Protein AF-A0A9R0NUR1-F1 (afdb_monomer)

Sequence (154 aa):
MDALIRQWAAERERTPEEQEVDRIASAWLADAPAQAPGIPGQRARTGQSRFVPVESADPGYLAAMRSRLPEVPEELLTAAAGWWQMVGGVAEAEEWWDAGISPLDQRALDYRAAGLAPSDLSRRLGPMTVLQHLRRGSAPAWCVARLARQQKSA

Foldseek 3Di:
DVVVVVVVVVVPPQDVVNVVVVVVVVVVVVPPPDDDDDDPDDDDDDDPPPDDPLPFQDVLQLVLLCVVCVPDDSVLSRVLSSVVVVVDDPVQLVLLVVLPARSNDPCVNQLVVLPDGSVQQQDDDPPDGVVVCVVVPHHSVVSVVSVVVVVVVD

Solvent-accessible surface area (backbone atoms only — not comparable to full-atom values): 9409 Å² total; per-residue (Å²): 114,73,67,62,55,51,52,58,52,62,75,64,59,77,47,73,66,56,53,48,51,51,50,51,53,50,51,60,61,66,72,47,83,76,76,75,91,73,77,91,78,82,88,72,85,80,89,70,77,76,74,73,79,76,73,76,44,54,65,67,41,39,53,60,45,40,75,76,39,76,84,58,58,66,69,60,44,38,60,32,24,49,53,52,60,78,72,51,54,63,69,62,52,48,45,36,35,76,52,68,43,56,82,80,49,71,62,59,55,59,34,43,76,49,69,53,54,46,77,51,31,70,40,70,66,79,97,38,30,39,47,58,40,46,76,72,68,48,56,54,57,58,52,47,56,52,53,56,52,52,64,76,75,107

Structure (mmCIF, N/CA/C/O backbone):
data_AF-A0A9R0NUR1-F1
#
_entry.id   AF-A0A9R0NUR1-F1
#
loop_
_atom_site.group_PDB
_atom_site.id
_atom_site.type_symbol
_atom_site.label_atom_id
_atom_site.label_alt_id
_atom_site.label_comp_id
_atom_site.label_asym_id
_atom_site.labe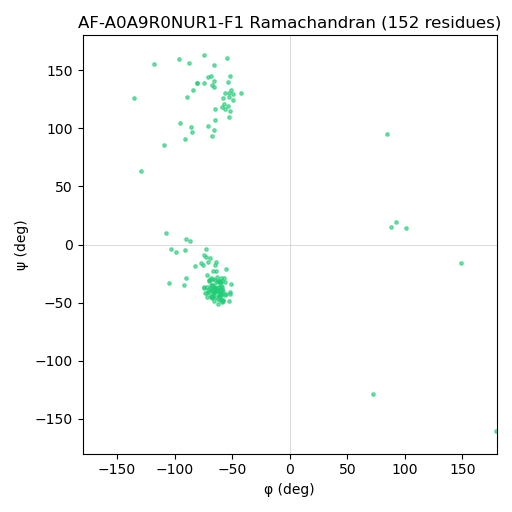l_entity_id
_atom_site.label_seq_id
_atom_site.pdbx_PDB_ins_code
_atom_site.Cartn_x
_atom_site.Cartn_y
_atom_site.Cartn_z
_atom_site.occupancy
_atom_site.B_iso_or_equiv
_atom_site.auth_seq_id
_atom_site.auth_comp_id
_atom_site.auth_asym_id
_atom_site.auth_atom_id
_atom_site.pdbx_PDB_model_num
ATOM 1 N N . MET A 1 1 ? 19.353 -56.611 8.315 1.00 53.38 1 MET A N 1
ATOM 2 C CA . MET A 1 1 ? 19.540 -55.527 9.303 1.00 53.38 1 MET A CA 1
ATOM 3 C C . MET A 1 1 ? 20.828 -54.745 9.027 1.00 53.38 1 MET A C 1
ATOM 5 O O . MET A 1 1 ? 20.754 -53.536 8.880 1.00 53.38 1 MET A O 1
ATOM 9 N N . ASP A 1 2 ? 21.970 -55.414 8.821 1.00 61.97 2 ASP A N 1
ATOM 10 C CA . ASP A 1 2 ? 23.286 -54.758 8.633 1.00 61.97 2 ASP A CA 1
ATOM 11 C C . ASP A 1 2 ? 23.476 -53.916 7.360 1.00 61.97 2 ASP A C 1
ATOM 13 O O . ASP A 1 2 ? 24.330 -53.033 7.335 1.00 61.97 2 ASP A O 1
ATOM 17 N N . ALA A 1 3 ? 22.707 -54.158 6.296 1.00 65.12 3 ALA A N 1
ATOM 18 C CA . ALA A 1 3 ? 22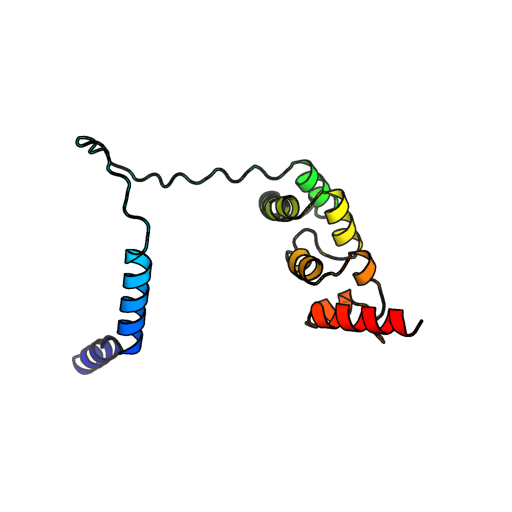.791 -53.351 5.073 1.00 65.12 3 ALA A CA 1
ATOM 19 C C . ALA A 1 3 ? 22.149 -51.962 5.249 1.00 65.12 3 ALA A C 1
ATOM 21 O O . ALA A 1 3 ? 22.693 -50.966 4.784 1.00 65.12 3 ALA A O 1
ATOM 22 N N . LEU A 1 4 ? 21.039 -51.889 5.995 1.00 61.34 4 LEU A N 1
ATOM 23 C CA . LEU A 1 4 ? 20.310 -50.643 6.246 1.00 61.34 4 LEU A CA 1
ATOM 24 C C . LEU A 1 4 ? 21.088 -49.721 7.201 1.00 61.34 4 LEU A C 1
ATOM 26 O O . LEU A 1 4 ? 21.122 -48.513 7.009 1.00 61.34 4 LEU A O 1
ATOM 30 N N . ILE A 1 5 ? 21.770 -50.306 8.194 1.00 61.19 5 ILE A N 1
ATOM 31 C CA . ILE A 1 5 ? 22.625 -49.574 9.144 1.00 61.19 5 ILE A CA 1
ATOM 32 C C . ILE A 1 5 ? 23.854 -48.991 8.433 1.00 61.19 5 ILE A C 1
ATOM 34 O O . ILE A 1 5 ? 24.245 -47.864 8.720 1.00 61.19 5 ILE A O 1
ATOM 38 N N . ARG A 1 6 ? 24.438 -49.714 7.466 1.00 60.66 6 ARG A N 1
ATOM 39 C CA . ARG A 1 6 ? 25.551 -49.191 6.656 1.00 60.66 6 ARG A CA 1
ATOM 40 C C . ARG A 1 6 ? 25.122 -48.076 5.709 1.00 60.66 6 ARG A C 1
ATOM 42 O O . ARG A 1 6 ? 25.860 -47.110 5.565 1.00 60.66 6 ARG A O 1
ATOM 49 N N . GLN A 1 7 ? 23.932 -48.178 5.123 1.00 59.44 7 GLN A N 1
ATOM 50 C CA . GLN A 1 7 ? 23.369 -47.120 4.285 1.00 59.44 7 GLN A CA 1
ATOM 51 C C . GLN A 1 7 ? 23.074 -45.850 5.101 1.00 59.44 7 GLN A C 1
ATOM 53 O O . GLN A 1 7 ? 23.431 -44.756 4.679 1.00 59.44 7 GLN A O 1
ATOM 58 N N . TRP A 1 8 ? 22.540 -46.002 6.318 1.00 57.78 8 TRP A N 1
ATOM 59 C CA . TRP A 1 8 ? 22.286 -44.882 7.231 1.00 57.78 8 TRP A CA 1
ATOM 60 C C . TRP A 1 8 ? 23.570 -44.250 7.798 1.00 57.78 8 TRP A C 1
ATOM 62 O O . TRP A 1 8 ? 23.608 -43.053 8.070 1.00 57.78 8 TRP A O 1
ATOM 72 N N . ALA A 1 9 ? 24.640 -45.036 7.970 1.00 57.59 9 ALA A N 1
ATOM 73 C CA . ALA A 1 9 ? 25.951 -44.528 8.376 1.00 57.59 9 ALA A CA 1
ATOM 74 C C . ALA A 1 9 ? 26.671 -43.787 7.234 1.00 57.59 9 ALA A C 1
ATOM 76 O O . ALA A 1 9 ? 27.305 -42.768 7.490 1.00 57.59 9 ALA A O 1
ATOM 77 N N . ALA A 1 10 ? 26.527 -44.255 5.989 1.00 58.66 10 ALA A N 1
ATOM 78 C CA . ALA A 1 10 ? 27.085 -43.606 4.802 1.00 58.66 10 ALA A CA 1
ATOM 79 C C . ALA A 1 10 ? 26.393 -42.267 4.471 1.00 58.66 10 ALA A C 1
ATOM 81 O O . ALA A 1 10 ? 27.043 -41.345 4.000 1.00 58.66 10 ALA A O 1
ATOM 82 N N . GLU A 1 11 ? 25.102 -42.112 4.785 1.00 54.59 11 GLU A N 1
ATOM 83 C CA . GLU A 1 11 ? 24.385 -40.828 4.661 1.00 54.59 11 GLU A CA 1
ATOM 84 C C . GLU A 1 11 ? 24.778 -39.786 5.726 1.00 54.59 11 GLU A C 1
ATOM 86 O O . GLU A 1 11 ? 24.403 -38.623 5.608 1.00 54.59 11 GLU A O 1
ATOM 91 N N . ARG A 1 12 ? 25.527 -40.172 6.771 1.00 54.59 12 ARG A N 1
ATOM 92 C CA . ARG A 1 12 ? 26.020 -39.260 7.826 1.00 54.59 12 ARG A CA 1
ATOM 93 C C . ARG A 1 12 ? 27.521 -38.979 7.732 1.00 54.59 12 ARG A C 1
ATOM 95 O O . ARG A 1 12 ? 28.085 -38.399 8.663 1.00 54.59 12 ARG A O 1
ATOM 102 N N . GLU A 1 13 ? 28.178 -39.386 6.648 1.00 55.59 13 GLU A N 1
ATOM 103 C CA . GLU A 1 13 ? 29.532 -38.930 6.345 1.00 55.59 13 GLU A CA 1
ATOM 104 C C . GLU A 1 13 ? 29.451 -37.457 5.935 1.00 55.59 13 GLU A C 1
ATOM 106 O O . GLU A 1 13 ? 29.009 -37.131 4.836 1.00 55.59 13 GLU A O 1
ATOM 111 N N . ARG A 1 14 ? 29.814 -36.563 6.867 1.00 59.41 14 ARG A N 1
ATOM 112 C CA . ARG A 1 14 ? 29.738 -35.114 6.653 1.00 59.41 14 ARG A CA 1
ATOM 113 C C . ARG A 1 14 ? 30.475 -34.729 5.384 1.00 59.41 14 ARG A C 1
ATOM 115 O O . ARG A 1 14 ? 31.696 -34.926 5.304 1.00 59.41 14 ARG A O 1
ATOM 122 N N . THR A 1 15 ? 29.756 -34.145 4.435 1.00 67.75 15 THR A N 1
ATOM 123 C CA . THR A 1 15 ? 30.357 -33.735 3.169 1.00 67.75 15 THR A CA 1
ATOM 124 C C . THR A 1 15 ? 31.366 -32.606 3.419 1.00 67.75 15 THR A C 1
ATOM 126 O O . THR A 1 15 ? 31.275 -31.884 4.421 1.00 67.75 15 THR A O 1
ATOM 129 N N . PRO A 1 16 ? 32.377 -32.433 2.553 1.00 66.62 16 PRO A N 1
ATOM 130 C CA . PRO A 1 16 ? 33.306 -31.312 2.672 1.00 66.62 16 PRO A CA 1
ATOM 131 C C . PRO A 1 16 ? 32.586 -29.954 2.653 1.00 66.62 16 PRO A C 1
ATOM 133 O O . PRO A 1 16 ? 33.062 -29.023 3.301 1.00 66.62 16 PRO A O 1
ATOM 136 N N . GLU A 1 17 ? 31.425 -29.838 1.992 1.00 64.75 17 GLU A N 1
ATOM 137 C CA . GLU A 1 17 ? 30.614 -28.618 2.055 1.00 64.75 17 GLU A CA 1
ATOM 138 C C . GLU A 1 17 ? 30.050 -28.363 3.459 1.00 64.75 17 GLU A C 1
ATOM 140 O O . GLU A 1 17 ? 30.088 -27.231 3.932 1.00 64.75 17 GLU A O 1
ATOM 145 N N . GLU A 1 18 ? 29.577 -29.393 4.165 1.00 72.00 18 GLU A N 1
ATOM 146 C CA . GLU A 1 18 ? 29.065 -29.246 5.536 1.00 72.00 18 GLU A CA 1
ATOM 147 C C . GLU A 1 18 ? 30.168 -28.843 6.522 1.00 72.00 18 GLU A C 1
ATOM 149 O O . GLU A 1 18 ? 29.937 -28.054 7.437 1.00 72.00 18 GLU A O 1
ATOM 154 N N . GLN A 1 19 ? 31.394 -29.330 6.311 1.00 75.25 19 GLN A N 1
ATOM 155 C CA . GLN A 1 19 ? 32.555 -28.919 7.107 1.00 75.25 19 GLN A CA 1
ATOM 156 C C . GLN A 1 19 ? 32.945 -27.460 6.844 1.00 75.25 19 GLN A C 1
ATOM 158 O O . GLN A 1 19 ? 33.384 -26.763 7.763 1.00 75.25 19 GLN A O 1
ATOM 163 N N . GLU A 1 20 ? 32.779 -26.984 5.609 1.00 72.06 20 GLU A N 1
ATOM 164 C CA . GLU A 1 20 ? 33.000 -25.580 5.262 1.00 72.06 20 GLU A CA 1
ATOM 165 C C . GLU A 1 20 ? 31.917 -24.681 5.870 1.00 72.06 20 GLU A C 1
ATOM 167 O O . GLU A 1 20 ? 32.238 -23.637 6.439 1.00 72.06 20 GLU A O 1
ATOM 172 N N . VAL A 1 21 ? 30.653 -25.116 5.850 1.00 76.19 21 VAL A N 1
ATOM 173 C CA . VAL A 1 21 ? 29.544 -24.426 6.528 1.00 76.19 21 VAL A CA 1
ATOM 174 C C . VAL A 1 21 ? 29.804 -24.320 8.032 1.00 76.19 21 VAL A C 1
ATOM 176 O O . VAL A 1 21 ? 29.692 -23.224 8.584 1.00 76.19 21 VAL A O 1
ATOM 179 N N . ASP A 1 22 ? 30.224 -25.408 8.686 1.00 73.38 22 ASP A N 1
ATOM 180 C CA . ASP A 1 22 ? 30.586 -25.406 10.111 1.00 73.38 22 ASP A CA 1
ATOM 181 C C . ASP A 1 22 ? 31.764 -24.455 10.395 1.00 73.38 22 ASP A C 1
ATOM 183 O O . ASP A 1 22 ? 31.761 -23.738 11.402 1.00 73.38 22 ASP A O 1
ATOM 187 N N . ARG A 1 23 ? 32.769 -24.402 9.508 1.00 77.62 23 ARG A N 1
ATOM 188 C CA . ARG A 1 23 ? 33.928 -23.506 9.658 1.00 77.62 23 ARG A CA 1
ATOM 189 C C . ARG A 1 23 ? 33.526 -22.040 9.531 1.00 77.62 23 ARG A C 1
ATOM 191 O O . ARG A 1 23 ? 33.941 -21.229 10.357 1.00 77.62 23 ARG A O 1
ATOM 198 N N . ILE A 1 24 ? 32.710 -21.707 8.532 1.00 78.19 24 ILE A N 1
ATOM 199 C CA . ILE A 1 24 ? 32.184 -20.355 8.332 1.00 78.19 24 ILE A CA 1
ATOM 200 C C . ILE A 1 24 ? 31.325 -19.968 9.537 1.00 78.19 24 ILE A C 1
ATOM 202 O O . ILE A 1 24 ? 31.591 -18.946 10.160 1.00 78.19 24 ILE A O 1
ATOM 206 N N . ALA A 1 25 ? 30.368 -20.804 9.946 1.00 72.12 25 ALA A N 1
ATOM 207 C CA . ALA A 1 25 ? 29.537 -20.539 11.121 1.00 72.12 25 ALA A CA 1
ATOM 208 C C . ALA A 1 25 ? 30.382 -20.298 12.386 1.00 72.12 25 ALA A C 1
ATOM 210 O O . ALA A 1 25 ? 30.131 -19.351 13.133 1.00 72.12 25 ALA A O 1
ATOM 211 N N . SER A 1 26 ? 31.429 -21.100 12.588 1.00 73.50 26 SER A N 1
ATOM 212 C CA . SER A 1 26 ? 32.358 -20.941 13.711 1.00 73.50 26 SER A CA 1
ATOM 213 C C . SER A 1 26 ? 33.152 -19.633 13.641 1.00 73.50 26 SER A C 1
ATOM 215 O O . SER A 1 26 ? 33.330 -18.981 14.666 1.00 73.50 26 SER A O 1
ATOM 217 N N . ALA A 1 27 ? 33.603 -19.219 12.454 1.00 74.06 27 ALA A N 1
ATOM 218 C CA . ALA A 1 27 ? 34.328 -17.963 12.265 1.00 74.06 27 ALA A CA 1
ATOM 219 C C . ALA A 1 27 ? 33.442 -16.738 12.541 1.00 74.06 27 ALA A C 1
ATOM 221 O O . ALA A 1 27 ? 33.868 -15.814 13.227 1.00 74.06 27 ALA A O 1
ATOM 222 N N . TRP A 1 28 ? 32.190 -16.758 12.078 1.00 69.56 28 TRP A N 1
ATOM 223 C CA . TRP A 1 28 ? 31.226 -15.685 12.342 1.00 69.56 28 TRP A CA 1
ATOM 224 C C . TRP A 1 28 ? 30.842 -15.599 13.826 1.00 69.56 28 TRP A C 1
ATOM 226 O O . TRP A 1 28 ? 30.684 -14.503 14.356 1.00 69.56 28 TRP A O 1
ATOM 236 N N . LEU A 1 29 ? 30.727 -16.739 14.518 1.00 66.19 29 LEU A N 1
ATOM 237 C CA . LEU A 1 29 ? 30.498 -16.768 15.968 1.00 66.19 29 LEU A CA 1
ATOM 238 C C . LEU A 1 29 ? 31.719 -16.298 16.770 1.00 66.19 29 LEU A C 1
ATOM 240 O O . LEU A 1 29 ? 31.549 -15.728 17.845 1.00 66.19 29 LEU A O 1
ATOM 244 N N . ALA A 1 30 ? 32.933 -16.523 16.264 1.00 70.19 30 ALA A N 1
ATOM 245 C CA . ALA A 1 30 ? 34.165 -16.069 16.904 1.00 70.19 30 ALA A CA 1
ATOM 246 C C . ALA A 1 30 ? 34.369 -14.547 16.804 1.00 70.19 30 ALA A C 1
ATOM 248 O O . ALA A 1 30 ? 35.010 -13.973 17.682 1.00 70.19 30 ALA A O 1
ATOM 249 N N . ASP A 1 31 ? 33.803 -13.903 15.779 1.00 59.09 31 ASP A N 1
ATOM 250 C CA . ASP A 1 31 ? 33.864 -12.447 15.573 1.00 59.09 31 ASP A CA 1
ATOM 251 C C . ASP A 1 31 ? 32.735 -11.689 16.308 1.00 59.09 31 ASP A C 1
ATOM 253 O O . ASP A 1 31 ? 32.618 -10.464 16.227 1.00 59.09 31 ASP A O 1
ATOM 257 N N . ALA A 1 32 ? 31.894 -12.405 17.067 1.00 55.62 32 ALA A N 1
ATOM 258 C CA . ALA A 1 32 ? 30.958 -11.783 17.993 1.00 55.62 32 ALA A CA 1
ATOM 259 C C . ALA A 1 32 ? 31.738 -11.085 19.126 1.00 55.62 32 ALA A C 1
ATOM 261 O O . ALA A 1 32 ? 32.672 -11.674 19.678 1.00 55.62 32 ALA A O 1
ATOM 262 N N . PRO A 1 33 ? 31.372 -9.849 19.521 1.00 49.75 33 PRO A N 1
ATOM 263 C CA . PRO A 1 33 ? 32.108 -9.115 20.543 1.00 49.75 33 PRO A CA 1
ATOM 264 C C . PRO A 1 33 ? 32.176 -9.929 21.839 1.00 49.75 33 PRO A C 1
ATOM 266 O O . PRO A 1 33 ? 31.149 -10.289 22.421 1.00 49.75 33 PRO A O 1
ATOM 269 N N . ALA A 1 34 ? 33.403 -10.218 22.282 1.00 55.62 34 ALA A N 1
ATOM 270 C CA . ALA A 1 34 ? 33.664 -10.897 23.541 1.00 55.62 34 ALA A CA 1
ATOM 271 C C . ALA A 1 34 ? 32.938 -10.168 24.683 1.00 55.62 34 ALA A C 1
ATOM 273 O O . ALA A 1 34 ? 33.028 -8.945 24.811 1.00 55.62 34 ALA A O 1
ATOM 274 N N . GLN A 1 35 ? 32.197 -10.931 25.493 1.00 54.72 35 GLN A N 1
ATOM 275 C CA . GLN A 1 35 ? 31.491 -10.445 26.678 1.00 54.72 35 GLN A CA 1
ATOM 276 C C . GLN A 1 35 ? 32.359 -9.471 27.487 1.00 54.72 35 GLN A C 1
ATOM 278 O O . GLN A 1 35 ? 33.503 -9.776 27.825 1.00 54.72 35 GLN A O 1
ATOM 283 N N . ALA A 1 36 ? 31.784 -8.316 27.834 1.00 55.41 36 ALA A N 1
ATOM 284 C CA . ALA A 1 36 ? 32.385 -7.383 28.780 1.00 55.41 36 ALA A CA 1
ATOM 285 C C . ALA A 1 36 ? 32.762 -8.118 30.086 1.00 55.41 36 ALA A C 1
ATOM 287 O O . ALA A 1 36 ? 32.023 -9.019 30.500 1.00 55.41 36 ALA A O 1
ATOM 288 N N . PRO A 1 37 ? 33.868 -7.756 30.766 1.00 46.69 37 PRO A N 1
ATOM 289 C CA . PRO A 1 37 ? 34.299 -8.468 31.963 1.00 46.69 37 PRO A CA 1
ATOM 290 C C . PRO A 1 37 ? 33.253 -8.299 33.072 1.00 46.69 37 PRO A C 1
ATOM 292 O O . PRO A 1 37 ? 33.097 -7.222 33.646 1.00 46.69 37 PRO A O 1
ATOM 295 N N . GLY A 1 38 ? 32.509 -9.367 33.358 1.00 51.47 38 GLY A N 1
ATOM 296 C CA . GLY A 1 38 ? 31.584 -9.434 34.484 1.00 51.47 38 GLY A CA 1
ATOM 297 C C . GLY A 1 38 ? 32.337 -9.600 35.805 1.00 51.47 38 GLY A C 1
ATOM 298 O O . GLY A 1 38 ? 33.309 -10.349 35.891 1.00 51.47 38 GLY A O 1
ATOM 299 N N . ILE A 1 39 ? 31.877 -8.898 36.841 1.00 46.25 39 ILE A N 1
ATOM 300 C CA . ILE A 1 39 ? 32.421 -8.944 38.205 1.00 46.25 39 ILE A CA 1
ATOM 301 C C . ILE A 1 39 ? 32.401 -10.396 38.736 1.00 46.25 39 ILE A C 1
ATOM 303 O O . ILE A 1 39 ? 31.351 -11.046 38.673 1.00 46.25 39 ILE A O 1
ATOM 307 N N . PRO A 1 40 ? 33.508 -10.928 39.291 1.00 39.75 40 PRO A N 1
ATOM 308 C CA . PRO A 1 40 ? 33.543 -12.296 39.805 1.00 39.75 40 PRO A CA 1
ATOM 309 C C . PRO A 1 40 ? 32.597 -12.467 41.002 1.00 39.75 40 PRO A C 1
ATOM 311 O O . PRO A 1 40 ? 32.798 -11.854 42.047 1.00 39.75 40 PRO A O 1
ATOM 314 N N . GLY A 1 41 ? 31.574 -13.319 40.867 1.00 50.25 41 GLY A N 1
ATOM 315 C CA . GLY A 1 41 ? 30.742 -13.746 42.002 1.00 50.25 41 GLY A CA 1
ATOM 316 C C . GLY A 1 41 ? 29.279 -14.078 41.706 1.00 50.25 41 GLY A C 1
ATOM 317 O O . GLY A 1 41 ? 28.643 -14.745 42.518 1.00 50.25 41 GLY A O 1
ATOM 318 N N . GLN A 1 42 ? 28.719 -13.693 40.558 1.00 47.59 42 GLN A N 1
ATOM 319 C CA . GLN A 1 42 ? 27.313 -13.998 40.267 1.00 47.59 42 GLN A CA 1
ATOM 320 C C . GLN A 1 42 ? 27.145 -15.333 39.534 1.00 47.59 42 GLN A C 1
ATOM 322 O O . GLN A 1 42 ? 27.096 -15.407 38.310 1.00 47.59 42 GLN A O 1
ATOM 327 N N . ARG A 1 43 ? 26.976 -16.413 40.304 1.00 51.88 43 ARG A N 1
ATOM 328 C CA . ARG A 1 43 ? 26.169 -17.553 39.850 1.00 51.88 43 ARG A CA 1
ATOM 329 C C . ARG A 1 43 ? 24.709 -17.274 40.196 1.00 51.88 43 ARG A C 1
ATOM 331 O O . ARG A 1 43 ? 24.294 -17.502 41.328 1.00 51.88 43 ARG A O 1
ATOM 338 N N . ALA A 1 44 ? 23.921 -16.853 39.214 1.00 40.69 44 ALA A N 1
ATOM 339 C CA . ALA A 1 44 ? 22.470 -16.974 39.266 1.00 40.69 44 ALA A CA 1
ATOM 340 C C . ALA A 1 44 ? 21.949 -17.479 37.917 1.00 40.69 44 ALA A C 1
ATOM 342 O O . ALA A 1 44 ? 22.275 -16.964 36.853 1.00 40.69 44 ALA A O 1
ATOM 343 N N . ARG A 1 45 ? 21.190 -18.568 38.018 1.00 50.50 45 ARG A N 1
ATOM 344 C CA . ARG A 1 45 ? 20.465 -19.265 36.960 1.00 50.50 45 ARG A CA 1
ATOM 345 C C . ARG A 1 45 ? 19.532 -18.320 36.197 1.00 50.50 45 ARG A C 1
ATOM 347 O O . ARG A 1 45 ? 19.046 -17.343 36.752 1.00 50.50 45 ARG A O 1
ATOM 354 N N . THR A 1 46 ? 19.171 -18.772 34.997 1.00 48.06 46 THR A N 1
ATOM 355 C CA . THR A 1 46 ? 18.124 -18.269 34.091 1.00 48.06 46 THR A CA 1
ATOM 356 C C . THR A 1 46 ? 18.549 -17.107 33.197 1.00 48.06 46 THR A C 1
ATOM 358 O O . THR A 1 46 ? 18.482 -15.937 33.551 1.00 48.06 46 THR A O 1
ATOM 361 N N . GLY A 1 47 ? 18.958 -17.464 31.977 1.00 50.41 47 GLY A N 1
ATOM 362 C CA . GLY A 1 47 ? 18.948 -16.547 30.851 1.00 50.41 47 GLY A CA 1
ATOM 363 C C . GLY A 1 47 ? 17.504 -16.196 30.523 1.00 50.41 47 GLY A C 1
ATOM 364 O O . GLY A 1 47 ? 16.815 -16.952 29.846 1.00 50.41 47 GLY A O 1
ATOM 365 N N . GLN A 1 48 ? 17.043 -15.051 31.008 1.00 45.69 48 GLN A N 1
ATOM 366 C CA . GLN A 1 48 ? 15.998 -14.327 30.311 1.00 45.69 48 GLN A CA 1
ATOM 367 C C . GLN A 1 48 ? 16.717 -13.492 29.262 1.00 45.69 48 GLN A C 1
ATOM 369 O O . GLN A 1 48 ? 17.267 -12.433 29.562 1.00 45.69 48 GLN A O 1
ATOM 374 N N . SER A 1 49 ? 16.762 -14.014 28.035 1.00 51.75 49 SER A N 1
ATOM 375 C CA . SER A 1 49 ? 16.943 -13.151 26.874 1.00 51.75 49 SER A CA 1
ATOM 376 C C . SER A 1 49 ? 15.860 -12.087 26.998 1.00 51.75 49 SER A C 1
ATOM 378 O O . SER A 1 49 ? 14.671 -12.410 26.993 1.00 51.75 49 SER A O 1
ATOM 380 N N . ARG A 1 50 ? 16.260 -10.849 27.289 1.00 49.84 50 ARG A N 1
ATOM 381 C CA . ARG A 1 50 ? 15.332 -9.742 27.489 1.00 49.84 50 ARG A CA 1
ATOM 382 C C . ARG A 1 50 ? 14.704 -9.477 26.130 1.00 49.84 50 ARG A C 1
ATOM 384 O O . ARG A 1 50 ? 15.298 -8.782 25.313 1.00 49.84 50 ARG A O 1
ATOM 391 N N . PHE A 1 51 ? 13.548 -10.087 25.874 1.00 46.47 51 PHE A N 1
ATOM 392 C CA . PHE A 1 51 ? 12.699 -9.705 24.759 1.00 46.47 51 PHE A CA 1
ATOM 393 C C . PHE A 1 51 ? 12.499 -8.196 24.878 1.00 46.47 51 PHE A C 1
ATOM 395 O O . PHE A 1 51 ? 11.984 -7.706 25.886 1.00 46.47 51 PHE A O 1
ATOM 402 N N . VAL A 1 52 ? 13.017 -7.457 23.898 1.00 44.66 52 VAL A N 1
ATOM 403 C CA . VAL A 1 52 ? 12.725 -6.034 23.763 1.00 44.66 52 VAL A CA 1
ATOM 404 C C . VAL A 1 52 ? 11.204 -5.945 23.627 1.00 44.66 52 VAL A C 1
ATOM 406 O O . VAL A 1 52 ? 10.654 -6.669 22.792 1.00 44.66 52 VAL A O 1
ATOM 409 N N . PRO A 1 53 ? 10.506 -5.155 24.460 1.00 47.84 53 PRO A N 1
ATOM 410 C CA . PRO A 1 53 ? 9.079 -4.954 24.286 1.00 47.84 53 PRO A CA 1
ATOM 411 C C . PRO A 1 53 ? 8.872 -4.419 22.872 1.00 47.84 53 PRO A C 1
ATOM 413 O O . PRO A 1 53 ? 9.401 -3.360 22.539 1.00 47.84 53 PRO A O 1
ATOM 416 N N . VAL A 1 54 ? 8.163 -5.171 22.030 1.00 55.38 54 VAL A N 1
ATOM 417 C CA . VAL A 1 54 ? 7.652 -4.622 20.775 1.00 55.38 54 VAL A CA 1
ATOM 418 C C . VAL A 1 54 ? 6.768 -3.456 21.192 1.00 55.38 54 VAL A C 1
ATOM 420 O O . VAL A 1 54 ? 5.837 -3.652 21.977 1.00 55.38 54 VAL A O 1
ATOM 423 N N . GLU A 1 55 ? 7.121 -2.244 20.761 1.00 59.03 55 GLU A N 1
ATOM 424 C CA . GLU A 1 55 ? 6.279 -1.070 20.970 1.00 59.03 55 GLU A CA 1
ATOM 425 C C . GLU A 1 55 ? 4.863 -1.424 20.527 1.00 59.03 55 GLU A C 1
ATOM 427 O O . GLU A 1 55 ? 4.657 -1.924 19.417 1.00 59.03 55 GLU A O 1
ATOM 432 N N . SER A 1 56 ? 3.907 -1.241 21.442 1.00 71.56 56 SER A N 1
ATOM 433 C CA . SER A 1 56 ? 2.495 -1.463 21.156 1.00 71.56 56 SER A CA 1
ATOM 434 C C . SER A 1 56 ? 2.155 -0.738 19.863 1.00 71.56 56 SER A C 1
ATOM 436 O O . SER A 1 56 ? 2.481 0.442 19.735 1.00 71.56 56 SER A O 1
ATOM 438 N N . ALA A 1 57 ? 1.514 -1.437 18.926 1.00 81.12 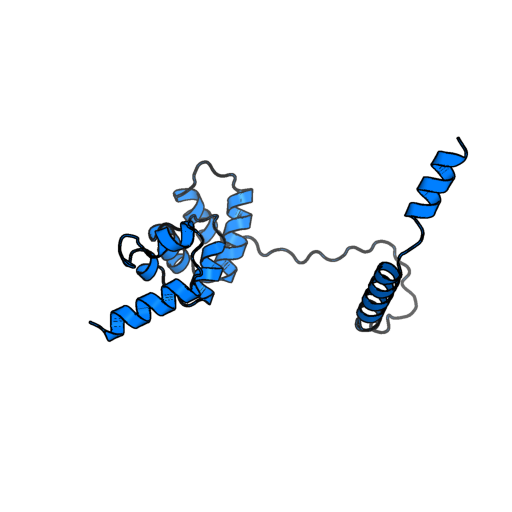57 ALA A N 1
ATOM 439 C CA . ALA A 1 57 ? 1.073 -0.828 17.683 1.00 81.12 57 ALA A CA 1
ATOM 440 C C . ALA A 1 57 ? 0.279 0.448 17.983 1.00 81.12 57 ALA A C 1
ATOM 442 O O . ALA A 1 57 ? -0.593 0.447 18.860 1.00 81.12 57 ALA A O 1
ATOM 443 N N . ASP A 1 58 ? 0.606 1.525 17.273 1.00 87.81 58 ASP A N 1
ATOM 444 C CA . ASP A 1 58 ? -0.071 2.807 17.428 1.00 87.81 58 ASP A CA 1
ATOM 445 C C . ASP A 1 58 ? -1.606 2.630 17.279 1.00 87.81 58 ASP A C 1
ATOM 447 O O . ASP A 1 58 ? -2.081 2.070 16.279 1.00 87.81 58 ASP A O 1
ATOM 451 N N . PRO A 1 59 ? -2.410 3.095 18.257 1.00 90.69 59 PRO A N 1
ATOM 452 C CA . PRO A 1 59 ? -3.863 2.932 18.233 1.00 90.69 59 PRO A CA 1
ATOM 453 C C . PRO A 1 59 ? -4.555 3.570 17.022 1.00 90.69 59 PRO A C 1
ATOM 455 O O . PRO A 1 59 ? -5.607 3.093 16.596 1.00 90.69 59 PRO A O 1
ATOM 458 N N . GLY A 1 60 ? -3.988 4.638 16.457 1.00 93.38 60 GLY A N 1
ATOM 459 C CA . GLY A 1 60 ? -4.480 5.290 15.247 1.00 93.38 60 GLY A CA 1
ATOM 460 C C . GLY A 1 60 ? -4.357 4.385 14.025 1.00 93.38 60 GLY A C 1
ATOM 461 O O . GLY A 1 60 ? -5.312 4.264 13.256 1.00 93.38 60 GLY A O 1
ATOM 462 N N . TYR A 1 61 ? -3.236 3.673 13.891 1.00 93.38 61 TYR A N 1
ATOM 463 C CA . TYR A 1 61 ? -3.079 2.649 12.856 1.00 93.38 61 TYR A CA 1
ATOM 464 C C . TYR A 1 61 ? -4.089 1.514 13.025 1.00 93.38 61 TYR A C 1
ATOM 466 O O . TYR A 1 61 ? -4.768 1.146 12.065 1.00 93.38 61 TYR A O 1
ATOM 474 N N . LEU A 1 62 ? -4.240 0.995 14.247 1.00 94.44 62 LEU A N 1
ATOM 475 C CA . LEU A 1 62 ? -5.214 -0.057 14.545 1.00 94.44 62 LEU A CA 1
ATOM 476 C C . LEU A 1 62 ? -6.645 0.365 14.199 1.00 94.44 62 LEU A C 1
ATOM 478 O O . LEU A 1 62 ? -7.354 -0.376 13.516 1.00 94.44 62 LEU A O 1
ATOM 482 N N . ALA A 1 63 ? -7.062 1.565 14.607 1.00 94.62 63 ALA A N 1
ATOM 483 C CA . ALA A 1 63 ? -8.389 2.094 14.305 1.00 94.62 63 ALA A CA 1
ATOM 484 C C . ALA A 1 63 ? -8.619 2.242 12.790 1.00 94.62 63 ALA A C 1
ATOM 486 O O . ALA A 1 63 ? -9.670 1.840 12.279 1.00 94.62 63 ALA A O 1
ATOM 487 N N . ALA A 1 64 ? -7.627 2.763 12.062 1.00 95.69 64 ALA A N 1
ATOM 488 C CA . ALA A 1 64 ? -7.716 2.974 10.619 1.00 95.69 64 ALA A CA 1
ATOM 489 C C . ALA A 1 64 ? -7.765 1.655 9.827 1.00 95.69 64 ALA A C 1
ATOM 491 O O . ALA A 1 64 ? -8.476 1.560 8.821 1.00 95.69 64 ALA A O 1
ATOM 492 N N . MET A 1 65 ? -7.060 0.617 10.286 1.00 95.25 65 MET A N 1
ATOM 493 C CA . MET A 1 65 ? -7.146 -0.722 9.697 1.00 95.25 65 MET A CA 1
ATOM 494 C C . MET A 1 65 ? -8.460 -1.417 10.049 1.00 95.25 65 MET A C 1
ATOM 496 O O . MET A 1 65 ? -9.078 -2.036 9.182 1.00 95.25 65 MET A O 1
ATOM 500 N N . ARG A 1 66 ? -8.917 -1.291 11.300 1.00 95.69 66 ARG A N 1
ATOM 501 C CA . ARG A 1 66 ? -10.157 -1.909 11.785 1.00 95.69 66 ARG A CA 1
ATOM 502 C C . ARG A 1 66 ? -11.385 -1.399 11.038 1.00 95.69 66 ARG A C 1
ATOM 504 O O . ARG A 1 66 ? -12.281 -2.192 10.761 1.00 95.69 66 ARG A O 1
ATOM 511 N N . SER A 1 67 ? -11.418 -0.115 10.673 1.00 95.75 67 SER A N 1
ATOM 512 C CA . SER A 1 67 ? -12.526 0.448 9.885 1.00 95.75 67 SER A CA 1
ATOM 513 C C . SER A 1 67 ? -12.636 -0.178 8.488 1.00 95.75 67 SER A C 1
ATOM 515 O O . SER A 1 67 ? -13.739 -0.341 7.971 1.00 95.75 67 SER A O 1
ATOM 517 N N . ARG A 1 68 ? -11.501 -0.571 7.894 1.00 94.25 68 ARG A N 1
ATOM 518 C CA . ARG A 1 68 ? -11.413 -1.163 6.549 1.00 94.25 68 ARG A CA 1
ATOM 519 C C . ARG A 1 68 ? -11.535 -2.687 6.564 1.00 94.25 68 ARG A C 1
ATOM 521 O O . ARG A 1 68 ? -11.990 -3.274 5.586 1.00 94.25 68 ARG A O 1
ATOM 528 N N . LEU A 1 69 ? -11.123 -3.328 7.658 1.00 95.19 69 LEU A N 1
ATOM 529 C CA . LEU A 1 69 ? -11.049 -4.781 7.817 1.00 95.19 69 LEU A CA 1
ATOM 530 C C . LEU A 1 69 ? -11.751 -5.243 9.115 1.00 95.19 69 LEU A C 1
ATOM 532 O O . LEU A 1 69 ? -11.105 -5.808 10.002 1.00 95.19 69 LEU A O 1
ATOM 536 N N . PRO A 1 70 ? -13.079 -5.042 9.242 1.00 94.94 70 PRO A N 1
ATOM 537 C CA . PRO A 1 70 ? -13.826 -5.335 10.471 1.00 94.94 70 PRO A CA 1
ATOM 538 C C . PRO A 1 70 ? -13.952 -6.835 10.789 1.00 94.94 70 PRO A C 1
ATOM 540 O O . PRO A 1 70 ? -14.315 -7.204 11.901 1.00 94.94 70 PRO A O 1
ATOM 543 N N . GLU A 1 71 ? -13.618 -7.721 9.859 1.00 94.50 71 GLU A N 1
ATOM 544 C CA . GLU A 1 71 ? -13.655 -9.173 10.088 1.00 94.50 71 GLU A CA 1
ATOM 545 C C . GLU A 1 71 ? -12.268 -9.754 10.415 1.00 94.50 71 GLU A C 1
ATOM 547 O O . GLU A 1 71 ? -12.146 -10.930 10.748 1.00 94.50 71 GLU A O 1
ATOM 552 N N . VAL A 1 72 ? -11.201 -8.950 10.321 1.00 94.44 72 VAL A N 1
ATOM 553 C CA . VAL A 1 72 ? -9.831 -9.426 10.559 1.00 94.44 72 VAL A CA 1
ATOM 554 C C . VAL A 1 72 ? -9.520 -9.412 12.065 1.00 94.44 72 VAL A C 1
ATOM 556 O O . VAL A 1 72 ? -9.795 -8.398 12.716 1.00 94.44 72 VAL A O 1
ATOM 559 N N . PRO A 1 73 ? -8.938 -10.501 12.616 1.00 95.56 73 PRO A N 1
ATOM 560 C CA . PRO A 1 73 ? -8.499 -10.574 14.010 1.00 95.56 73 PRO A CA 1
ATOM 561 C C . PRO A 1 73 ? -7.570 -9.428 14.416 1.00 95.56 73 PRO A C 1
ATOM 563 O O . PRO A 1 73 ? -6.676 -9.038 13.659 1.00 95.56 73 PRO A O 1
ATOM 566 N N . GLU A 1 74 ? -7.757 -8.917 15.632 1.00 91.44 74 GLU A N 1
ATOM 567 C CA . GLU A 1 74 ? -7.005 -7.774 16.160 1.00 91.44 74 GLU A CA 1
ATOM 568 C C . GLU A 1 74 ? -5.502 -8.055 16.229 1.00 91.44 74 GLU A C 1
ATOM 570 O O . GLU A 1 74 ? -4.695 -7.164 15.976 1.00 91.44 74 GLU A O 1
ATOM 575 N N . GLU A 1 75 ? -5.100 -9.299 16.476 1.00 90.88 75 GLU A N 1
ATOM 576 C CA . GLU A 1 75 ? -3.695 -9.696 16.528 1.00 90.88 75 GLU A CA 1
ATOM 577 C C . GLU A 1 75 ? -3.013 -9.539 15.162 1.00 90.88 75 GLU A C 1
ATOM 579 O O . GLU A 1 75 ? -1.866 -9.095 15.084 1.00 90.88 75 GLU A O 1
ATOM 584 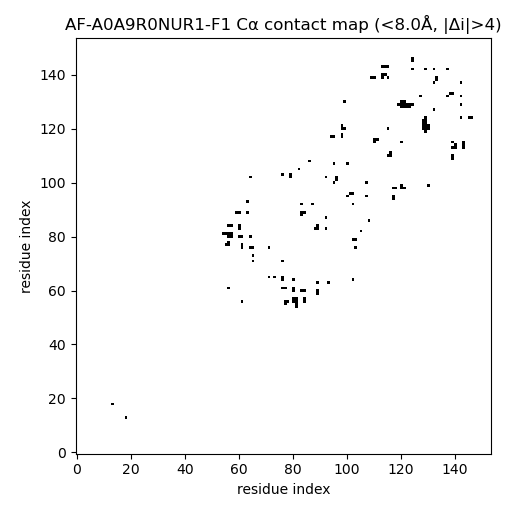N N . LEU A 1 76 ? -3.729 -9.839 14.070 1.00 92.81 76 LEU A N 1
ATOM 585 C CA . LEU A 1 76 ? -3.225 -9.627 12.711 1.00 92.81 76 LEU A CA 1
ATOM 586 C C . LEU A 1 76 ? -3.150 -8.139 12.373 1.00 92.81 76 LEU A C 1
ATOM 588 O O . LEU A 1 76 ? -2.179 -7.705 11.754 1.00 92.81 76 LEU A O 1
ATOM 592 N N . LEU A 1 77 ? -4.140 -7.353 12.804 1.00 93.62 77 LEU A N 1
ATOM 593 C CA . LEU A 1 77 ? -4.112 -5.898 12.647 1.00 93.62 77 LEU A CA 1
ATOM 594 C C . LEU A 1 77 ? -2.978 -5.268 13.460 1.00 93.62 77 LEU A C 1
ATOM 596 O O . LEU A 1 77 ? -2.316 -4.364 12.970 1.00 93.62 77 LEU A O 1
ATOM 600 N N . THR A 1 78 ? -2.695 -5.781 14.656 1.00 92.62 78 THR A N 1
ATOM 601 C CA . THR A 1 78 ? -1.599 -5.327 15.525 1.00 92.62 78 THR A CA 1
ATOM 602 C C . THR A 1 78 ? -0.248 -5.616 14.898 1.00 92.62 78 THR A C 1
ATOM 604 O O . THR A 1 78 ? 0.590 -4.720 14.789 1.00 92.62 78 THR A O 1
ATOM 607 N N . ALA A 1 79 ? -0.048 -6.844 14.413 1.00 90.31 79 ALA A N 1
ATOM 608 C CA . ALA A 1 79 ? 1.149 -7.193 13.658 1.00 90.31 79 ALA A CA 1
ATOM 609 C C . ALA A 1 79 ? 1.295 -6.310 12.409 1.00 90.31 79 ALA A C 1
ATOM 611 O O . ALA A 1 79 ? 2.407 -5.900 12.074 1.00 90.31 79 ALA A O 1
ATOM 612 N N . ALA A 1 80 ? 0.181 -5.986 11.740 1.00 91.94 80 ALA A N 1
ATOM 613 C CA . ALA A 1 80 ? 0.201 -5.169 10.539 1.00 91.94 80 ALA A CA 1
ATOM 614 C C . ALA A 1 80 ? 0.517 -3.686 10.808 1.00 91.94 80 ALA A C 1
ATOM 616 O O . ALA A 1 80 ? 1.357 -3.074 10.148 1.00 91.94 80 ALA A O 1
ATOM 617 N N . ALA A 1 81 ? -0.123 -3.111 11.818 1.00 92.19 81 ALA A N 1
ATOM 618 C CA . ALA A 1 81 ? 0.122 -1.754 12.283 1.00 92.19 81 ALA A CA 1
ATOM 619 C C . ALA A 1 81 ? 1.583 -1.573 12.716 1.00 92.19 81 ALA A C 1
ATOM 621 O O . ALA A 1 81 ? 2.192 -0.549 12.406 1.00 92.19 81 ALA A O 1
ATOM 622 N N . GLY A 1 82 ? 2.170 -2.611 13.321 1.00 89.75 82 GLY A N 1
ATOM 623 C CA . GLY A 1 82 ? 3.566 -2.638 13.740 1.00 89.75 82 GLY A CA 1
ATOM 624 C C . GLY A 1 82 ? 4.581 -2.360 12.627 1.00 89.75 82 GLY A C 1
ATOM 625 O O . GLY A 1 82 ? 5.613 -1.751 12.895 1.00 89.75 82 GLY A O 1
ATOM 626 N N . TRP A 1 83 ? 4.307 -2.752 11.378 1.00 87.38 83 TRP A N 1
ATOM 627 C CA . TRP A 1 83 ? 5.207 -2.446 10.262 1.00 87.38 83 TRP A CA 1
ATOM 628 C C . TRP A 1 83 ? 4.864 -1.143 9.546 1.00 87.38 83 TRP A C 1
ATOM 630 O O . TRP A 1 83 ? 5.780 -0.423 9.159 1.00 87.38 83 TRP A O 1
ATOM 640 N N . TRP A 1 84 ? 3.585 -0.784 9.416 1.00 91.31 84 TRP A N 1
ATOM 641 C CA . TRP A 1 84 ? 3.209 0.505 8.828 1.00 91.31 84 TRP A CA 1
ATOM 642 C C . TRP A 1 84 ? 3.698 1.697 9.659 1.00 91.31 84 TRP A C 1
ATOM 644 O O . TRP A 1 84 ? 4.171 2.681 9.089 1.00 91.31 84 TRP A O 1
ATOM 654 N N . GLN A 1 85 ? 3.674 1.594 10.993 1.00 89.81 85 GLN A N 1
ATOM 655 C CA . GLN A 1 85 ? 4.203 2.645 11.871 1.00 89.81 85 GLN A CA 1
ATOM 656 C C . GLN A 1 85 ? 5.709 2.876 11.680 1.00 89.81 85 GLN A C 1
ATOM 658 O O . GLN A 1 85 ? 6.176 4.003 11.806 1.00 89.81 85 GLN A O 1
ATOM 663 N N . MET A 1 86 ? 6.476 1.836 11.323 1.00 84.50 86 MET A N 1
ATOM 664 C CA . MET A 1 86 ? 7.911 1.978 11.039 1.00 84.50 86 MET A CA 1
ATOM 665 C C . MET A 1 86 ? 8.177 2.726 9.727 1.00 84.50 86 MET A C 1
ATOM 667 O O . MET A 1 86 ? 9.305 3.135 9.462 1.00 84.50 86 MET A O 1
ATOM 671 N N . VAL A 1 87 ? 7.158 2.871 8.883 1.00 78.19 87 VAL A N 1
ATOM 672 C CA . VAL A 1 87 ? 7.301 3.288 7.487 1.00 78.19 87 VAL A CA 1
ATOM 673 C C . VAL A 1 87 ? 6.868 4.731 7.295 1.00 78.19 87 VAL A C 1
ATOM 675 O O . VAL A 1 87 ? 7.444 5.430 6.463 1.00 78.19 87 VAL A O 1
ATOM 678 N N . GLY A 1 88 ? 5.884 5.197 8.056 1.00 84.25 88 GLY A N 1
ATOM 679 C CA . GLY A 1 88 ? 5.418 6.572 7.963 1.00 84.25 88 GLY A CA 1
ATOM 680 C C . GLY A 1 88 ? 4.266 6.879 8.907 1.00 84.25 88 GLY A C 1
ATOM 681 O O . GLY A 1 88 ? 4.035 6.183 9.896 1.00 84.25 88 GLY A O 1
ATOM 682 N N . GLY A 1 89 ? 3.538 7.948 8.592 1.00 91.75 89 GLY A N 1
ATOM 683 C CA . GLY A 1 89 ? 2.325 8.334 9.309 1.00 91.75 89 GLY A CA 1
ATOM 684 C C . GLY A 1 89 ? 1.074 7.654 8.752 1.00 91.75 89 GLY A C 1
ATOM 685 O O . GLY A 1 89 ? 1.027 7.298 7.575 1.00 91.75 89 GLY A O 1
ATOM 686 N N . VAL A 1 90 ? 0.037 7.544 9.591 1.00 94.38 90 VAL A N 1
ATOM 687 C CA . VAL A 1 90 ? -1.248 6.909 9.239 1.00 94.38 90 VAL A CA 1
ATOM 688 C C . VAL A 1 90 ? -1.829 7.477 7.943 1.00 94.38 90 VAL A C 1
ATOM 690 O O . VAL A 1 90 ? -2.259 6.709 7.096 1.00 94.38 90 VAL A O 1
ATOM 693 N N . ALA A 1 91 ? -1.774 8.798 7.746 1.00 94.50 91 ALA A N 1
ATOM 694 C CA . ALA A 1 91 ? -2.311 9.445 6.547 1.00 94.50 91 ALA A CA 1
ATOM 695 C C . ALA A 1 91 ? -1.660 8.938 5.247 1.00 94.50 91 ALA A C 1
ATOM 697 O O . ALA A 1 91 ? -2.354 8.651 4.279 1.00 94.50 91 ALA A O 1
ATOM 698 N N . GLU A 1 92 ? -0.337 8.761 5.232 1.00 92.38 92 GLU A N 1
ATOM 699 C CA . GLU A 1 92 ? 0.355 8.215 4.059 1.00 92.38 92 GLU A CA 1
ATOM 700 C C . GLU A 1 92 ? -0.016 6.744 3.840 1.00 92.38 92 GLU A C 1
ATOM 702 O O . GLU A 1 92 ? -0.209 6.309 2.706 1.00 92.38 92 GLU A O 1
ATOM 707 N N . ALA A 1 93 ? -0.147 5.965 4.916 1.00 93.62 93 ALA A N 1
ATOM 708 C CA . ALA A 1 93 ? -0.596 4.583 4.811 1.00 93.62 93 ALA A CA 1
ATOM 709 C C . ALA A 1 93 ? -2.012 4.492 4.220 1.00 93.62 93 ALA A C 1
ATOM 711 O O . ALA A 1 93 ? -2.252 3.665 3.341 1.00 93.62 93 ALA A O 1
ATOM 712 N N . GLU A 1 94 ? -2.918 5.384 4.626 1.00 94.81 94 GLU A N 1
ATOM 713 C CA . GLU A 1 94 ? -4.259 5.488 4.048 1.00 94.81 94 GLU A CA 1
ATOM 714 C C . GLU A 1 94 ? -4.222 5.782 2.548 1.00 94.81 94 GLU A C 1
ATOM 716 O O . GLU A 1 94 ? -4.954 5.136 1.804 1.00 94.81 94 GLU A O 1
ATOM 721 N N . GLU A 1 95 ? -3.319 6.643 2.069 1.00 95.69 95 GLU A N 1
ATOM 722 C CA . GLU A 1 95 ? -3.153 6.880 0.628 1.00 95.69 95 GLU A CA 1
ATOM 723 C C . GLU A 1 95 ? -2.760 5.603 -0.128 1.00 95.69 95 GLU A C 1
ATOM 725 O O . GLU A 1 95 ? -3.296 5.320 -1.203 1.00 95.69 95 GLU A O 1
ATOM 730 N N . TRP A 1 96 ? -1.843 4.800 0.423 1.00 95.31 96 TRP A N 1
ATOM 731 C CA . TRP A 1 96 ? -1.486 3.504 -0.163 1.00 95.31 96 TRP A CA 1
ATOM 732 C C . TRP A 1 96 ? -2.672 2.536 -0.176 1.0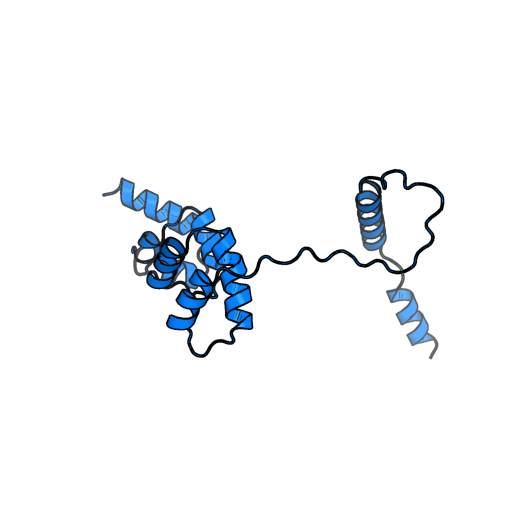0 95.31 96 TRP A C 1
ATOM 734 O O . TRP A 1 96 ? -2.856 1.798 -1.153 1.00 95.31 96 TRP A O 1
ATOM 744 N N . TRP A 1 97 ? -3.482 2.535 0.884 1.00 95.12 97 TRP A N 1
ATOM 745 C CA . TRP A 1 97 ? -4.661 1.677 0.977 1.00 95.12 97 TRP A CA 1
ATOM 746 C C . TRP A 1 97 ? -5.744 2.080 -0.017 1.00 95.12 97 TRP A C 1
ATOM 748 O O . TRP A 1 97 ? -6.269 1.233 -0.743 1.00 95.12 97 TRP A O 1
ATOM 758 N N . ASP A 1 98 ? -6.010 3.377 -0.117 1.00 95.81 98 ASP A N 1
ATOM 759 C CA . ASP A 1 98 ? -6.981 3.957 -1.041 1.00 95.81 98 ASP A CA 1
ATOM 760 C C . ASP A 1 98 ? -6.532 3.784 -2.503 1.00 95.81 98 ASP A C 1
ATOM 762 O O . ASP A 1 98 ? -7.353 3.588 -3.402 1.00 95.81 98 ASP A O 1
ATOM 766 N N . ALA A 1 99 ? -5.219 3.736 -2.750 1.00 95.69 99 ALA A N 1
ATOM 767 C CA . ALA A 1 99 ? -4.644 3.371 -4.042 1.00 95.69 99 ALA A CA 1
ATOM 768 C C . ALA A 1 99 ? -4.765 1.866 -4.375 1.00 95.69 99 ALA A C 1
ATOM 770 O O . ALA A 1 99 ? -4.410 1.441 -5.480 1.00 95.69 99 ALA A O 1
ATOM 771 N N . GLY A 1 100 ? -5.297 1.052 -3.457 1.00 94.50 100 GLY A N 1
ATOM 772 C CA . GLY A 1 100 ? -5.642 -0.351 -3.672 1.00 94.50 100 GLY A CA 1
ATOM 773 C C . GLY A 1 100 ? -4.632 -1.360 -3.124 1.00 94.50 100 GLY A C 1
ATOM 774 O O . GLY A 1 100 ? -4.693 -2.537 -3.509 1.00 94.50 100 GLY A O 1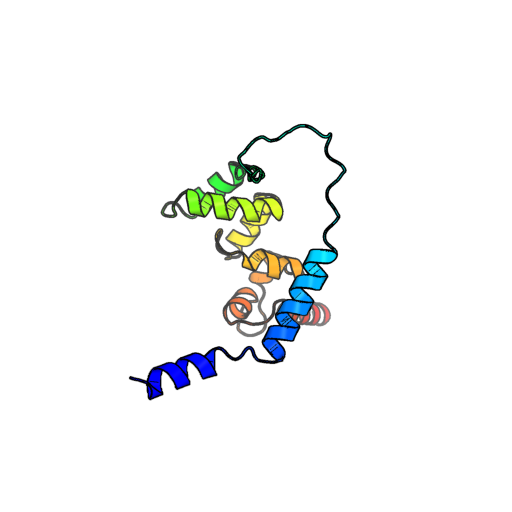
ATOM 775 N N . ILE A 1 101 ? -3.702 -0.938 -2.263 1.00 94.69 101 ILE A N 1
ATOM 776 C CA . ILE A 1 101 ? -2.889 -1.858 -1.460 1.00 94.69 101 ILE A CA 1
ATOM 777 C C . ILE A 1 101 ? -3.700 -2.312 -0.242 1.00 94.69 101 ILE A C 1
ATOM 779 O O . ILE A 1 101 ? -4.427 -1.534 0.360 1.00 94.69 101 ILE A O 1
ATOM 783 N N . SER A 1 102 ? -3.624 -3.588 0.133 1.00 93.81 102 SER A N 1
ATOM 784 C CA . SER A 1 102 ? -4.300 -4.027 1.359 1.00 93.81 102 SER A CA 1
ATOM 785 C C . SER A 1 102 ? -3.576 -3.460 2.588 1.00 93.81 102 SER A C 1
ATOM 787 O O . SER A 1 102 ? -2.345 -3.464 2.597 1.00 93.81 102 SER A O 1
ATOM 789 N N . PRO A 1 103 ? -4.289 -3.081 3.666 1.00 92.94 103 PRO A N 1
ATOM 790 C CA . PRO A 1 103 ? -3.651 -2.741 4.937 1.00 92.94 103 PRO A CA 1
ATOM 791 C C . PRO A 1 103 ? -2.749 -3.845 5.506 1.00 92.94 103 PRO A C 1
ATOM 793 O O . PRO A 1 103 ? -1.852 -3.560 6.291 1.00 92.94 103 PRO A O 1
ATOM 796 N N . LEU A 1 104 ? -2.942 -5.095 5.075 1.00 92.69 104 LEU A N 1
ATOM 797 C CA . LEU A 1 104 ? -2.127 -6.246 5.470 1.00 92.69 104 LEU A CA 1
ATOM 798 C C . LEU A 1 104 ? -0.935 -6.512 4.533 1.00 92.69 104 LEU A C 1
ATOM 800 O O . LEU A 1 104 ? -0.148 -7.419 4.793 1.00 92.69 104 LEU A O 1
ATOM 804 N N . ASP A 1 105 ? -0.806 -5.775 3.429 1.00 90.12 105 ASP A N 1
ATOM 805 C CA . ASP A 1 105 ? 0.163 -6.075 2.373 1.00 90.12 105 ASP A CA 1
ATOM 806 C C . ASP A 1 105 ? 1.462 -5.279 2.530 1.00 90.12 105 ASP A C 1
ATOM 808 O O . ASP A 1 105 ? 1.547 -4.102 2.182 1.00 90.12 105 ASP A O 1
ATOM 812 N N . GLN A 1 106 ? 2.505 -5.972 2.985 1.00 87.06 106 GLN A N 1
ATOM 813 C CA . GLN A 1 106 ? 3.846 -5.422 3.195 1.00 87.06 106 GLN A CA 1
ATOM 814 C C . GLN A 1 106 ? 4.535 -4.953 1.903 1.00 87.06 106 GLN A C 1
ATOM 816 O O . GLN A 1 106 ? 5.507 -4.204 1.966 1.00 87.06 106 GLN A O 1
ATOM 821 N N . ARG A 1 107 ? 4.044 -5.329 0.712 1.00 88.19 107 ARG A N 1
ATOM 822 C CA . ARG A 1 107 ? 4.680 -4.947 -0.566 1.00 88.19 107 ARG A CA 1
ATOM 823 C C . ARG A 1 107 ? 4.662 -3.445 -0.836 1.00 88.19 107 ARG A C 1
ATOM 825 O O . ARG A 1 107 ? 5.446 -2.975 -1.659 1.00 88.19 107 ARG A O 1
ATOM 832 N N . ALA A 1 108 ? 3.814 -2.681 -0.142 1.00 88.00 108 ALA A N 1
ATOM 833 C CA . ALA A 1 108 ? 3.865 -1.218 -0.180 1.00 88.00 108 ALA A CA 1
ATOM 834 C C . ALA A 1 108 ? 5.279 -0.683 0.097 1.00 88.00 108 ALA A C 1
ATOM 836 O O . ALA A 1 108 ? 5.691 0.312 -0.497 1.00 88.00 108 ALA A O 1
ATOM 837 N N . LEU A 1 109 ? 6.036 -1.371 0.959 1.00 87.62 109 LEU A N 1
ATOM 838 C CA . LEU A 1 109 ? 7.379 -0.961 1.363 1.00 87.62 109 LEU A CA 1
ATOM 839 C C . LEU A 1 109 ? 8.366 -1.077 0.210 1.00 87.62 109 LEU A C 1
ATOM 841 O O . LEU A 1 109 ? 9.113 -0.139 -0.057 1.00 87.62 109 LEU A O 1
ATOM 845 N N . ASP A 1 110 ? 8.298 -2.180 -0.531 1.00 91.94 110 ASP A N 1
ATOM 846 C CA . ASP A 1 110 ? 9.122 -2.396 -1.719 1.00 91.94 110 ASP A CA 1
ATOM 847 C C . ASP A 1 110 ? 8.793 -1.378 -2.816 1.00 91.94 110 ASP A C 1
ATOM 849 O O . ASP A 1 110 ? 9.680 -0.877 -3.511 1.00 91.94 110 ASP A O 1
ATOM 853 N N . TYR A 1 111 ? 7.510 -1.042 -2.977 1.00 94.31 111 TYR A N 1
ATOM 854 C CA . TYR A 1 111 ? 7.062 -0.068 -3.974 1.00 94.31 111 TYR A CA 1
ATOM 855 C C . TYR A 1 111 ? 7.559 1.334 -3.632 1.00 94.31 111 TYR A C 1
ATOM 857 O O . TYR A 1 111 ? 8.121 2.013 -4.496 1.00 94.31 111 TYR A O 1
ATOM 865 N N . ARG A 1 112 ? 7.425 1.731 -2.364 1.00 92.50 112 ARG A N 1
ATOM 866 C CA . ARG A 1 112 ? 7.946 2.995 -1.847 1.00 92.50 112 ARG A CA 1
ATOM 867 C C . ARG A 1 112 ? 9.464 3.076 -1.988 1.00 92.50 112 ARG A C 1
ATOM 869 O O . ARG A 1 112 ? 9.969 4.073 -2.494 1.00 92.50 112 ARG A O 1
ATOM 876 N N . ALA A 1 113 ? 10.188 2.029 -1.594 1.00 92.50 113 ALA A N 1
ATOM 877 C CA . ALA A 1 113 ? 11.646 1.973 -1.702 1.00 92.50 113 ALA A CA 1
ATOM 878 C C . ALA A 1 113 ? 12.127 2.064 -3.160 1.00 92.50 113 ALA A C 1
ATOM 880 O O . ALA A 1 113 ? 13.176 2.643 -3.435 1.00 92.50 113 ALA A O 1
ATOM 881 N N . ALA A 1 114 ? 11.340 1.548 -4.108 1.00 95.50 114 ALA A N 1
ATOM 882 C CA . ALA A 1 114 ? 11.604 1.698 -5.535 1.00 95.50 114 ALA A CA 1
ATOM 883 C C . ALA A 1 114 ? 11.292 3.104 -6.085 1.00 95.50 114 ALA A C 1
ATOM 885 O O . ALA A 1 114 ? 11.639 3.386 -7.233 1.00 95.50 114 ALA A O 1
ATOM 886 N N . GLY A 1 115 ? 10.658 3.977 -5.297 1.00 95.50 115 GLY A N 1
ATOM 887 C CA . GLY A 1 115 ? 10.303 5.344 -5.678 1.00 95.50 115 GLY A CA 1
ATOM 888 C C . GLY A 1 115 ? 8.908 5.497 -6.285 1.00 95.50 115 GLY A C 1
ATOM 889 O O . GLY A 1 115 ? 8.666 6.486 -6.973 1.00 95.50 115 GLY A O 1
ATOM 890 N N . LEU A 1 116 ? 7.999 4.539 -6.078 1.00 96.88 116 LEU A N 1
ATOM 891 C CA . LEU A 1 116 ? 6.586 4.716 -6.426 1.00 96.88 116 LEU A CA 1
ATOM 892 C C . LEU A 1 116 ? 5.870 5.524 -5.342 1.00 96.88 116 LEU A C 1
ATOM 894 O O . LEU A 1 116 ? 6.057 5.271 -4.152 1.00 96.88 116 LEU A O 1
ATOM 898 N N . ALA A 1 117 ? 5.001 6.439 -5.766 1.00 95.81 117 ALA A N 1
ATOM 899 C CA . ALA A 1 117 ? 4.014 7.074 -4.899 1.00 95.81 117 ALA A CA 1
ATOM 900 C C . ALA A 1 117 ? 2.649 6.358 -5.004 1.00 95.81 117 ALA A C 1
ATOM 902 O O . ALA A 1 117 ? 2.372 5.722 -6.030 1.00 95.81 117 ALA A O 1
ATOM 903 N N . PRO A 1 118 ? 1.743 6.506 -4.017 1.00 96.00 118 PRO A N 1
ATOM 904 C CA . PRO A 1 118 ? 0.383 5.964 -4.103 1.00 96.00 118 PRO A CA 1
ATOM 905 C C . PRO A 1 118 ? -0.348 6.373 -5.391 1.00 96.00 118 PRO A C 1
ATOM 907 O O . PRO A 1 118 ? -0.981 5.553 -6.057 1.00 96.00 118 PRO A O 1
ATOM 910 N N . SER A 1 119 ? -0.189 7.632 -5.808 1.00 96.69 119 SER A N 1
ATOM 911 C CA . SER A 1 119 ? -0.808 8.171 -7.024 1.00 96.69 119 SER A CA 1
ATOM 912 C C . SER A 1 119 ? -0.329 7.481 -8.309 1.00 96.69 119 SER A C 1
ATOM 914 O O . SER A 1 119 ? -1.100 7.369 -9.269 1.00 96.69 119 SER A O 1
ATOM 916 N N . ASP A 1 120 ? 0.893 6.938 -8.327 1.00 97.81 120 ASP A N 1
ATOM 917 C CA . ASP A 1 120 ? 1.429 6.220 -9.482 1.00 97.81 120 ASP A CA 1
ATOM 918 C C . ASP A 1 120 ? 0.708 4.896 -9.740 1.00 97.81 120 ASP A C 1
ATOM 920 O O . ASP A 1 120 ? 0.598 4.479 -10.894 1.00 97.81 120 ASP A O 1
ATOM 924 N N . LEU A 1 121 ? 0.162 4.252 -8.703 1.00 97.69 121 LEU A N 1
ATOM 925 C CA . LEU A 1 121 ? -0.487 2.940 -8.802 1.00 97.69 121 LEU A CA 1
ATOM 926 C C . LEU A 1 121 ? -1.671 2.924 -9.782 1.00 97.69 121 LEU A C 1
ATOM 928 O O . LEU A 1 121 ? -1.918 1.911 -10.449 1.00 97.69 121 LEU A O 1
ATOM 932 N N . SER A 1 122 ? -2.362 4.059 -9.907 1.00 97.12 122 SER A N 1
ATOM 933 C CA . SER A 1 122 ? -3.496 4.256 -10.817 1.00 97.12 122 SER A CA 1
ATOM 934 C C . SER A 1 122 ? -3.084 4.586 -12.260 1.00 97.12 122 SER A C 1
ATOM 936 O O . SER A 1 122 ? -3.875 4.405 -13.192 1.00 97.12 122 SER A O 1
ATOM 938 N N . ARG A 1 123 ? -1.841 5.037 -12.484 1.00 97.44 123 ARG A N 1
ATOM 939 C CA . ARG A 1 123 ? -1.362 5.475 -13.804 1.00 97.44 123 ARG A CA 1
ATOM 940 C C . ARG A 1 123 ? -1.257 4.294 -14.763 1.00 97.44 123 ARG A C 1
ATOM 942 O O . ARG A 1 123 ? -0.904 3.181 -14.373 1.00 97.44 123 ARG A O 1
ATOM 949 N N . ARG A 1 124 ? -1.547 4.529 -16.048 1.00 96.69 124 ARG A N 1
ATOM 950 C CA . ARG A 1 124 ? -1.538 3.476 -17.078 1.00 96.69 124 ARG A CA 1
ATOM 951 C C . ARG A 1 124 ? -0.166 3.304 -17.729 1.00 96.69 124 ARG A C 1
ATOM 953 O O . ARG A 1 124 ? 0.386 4.233 -18.316 1.00 96.69 124 ARG A O 1
ATOM 960 N N . LEU A 1 125 ? 0.322 2.067 -17.726 1.00 95.69 125 LEU A N 1
ATOM 961 C CA . LEU A 1 125 ? 1.465 1.595 -18.502 1.00 95.69 125 LEU A CA 1
ATOM 962 C C . LEU A 1 125 ? 0.957 0.656 -19.607 1.00 95.69 125 LEU A C 1
ATOM 964 O O . LEU A 1 125 ? 0.889 -0.566 -19.445 1.00 95.69 125 LEU A O 1
ATOM 968 N N . GLY A 1 126 ? 0.564 1.244 -20.741 1.00 92.19 126 GLY A N 1
ATOM 969 C CA . GLY A 1 126 ? -0.098 0.522 -21.830 1.00 92.19 126 GLY A CA 1
ATOM 970 C C . GLY A 1 126 ? -1.541 0.143 -21.456 1.00 92.19 126 GLY A C 1
ATOM 971 O O . GLY A 1 126 ? -2.294 1.021 -21.033 1.00 92.19 126 GLY A O 1
ATOM 972 N N . PRO A 1 127 ? -1.960 -1.129 -21.600 1.00 95.06 127 PRO A N 1
ATOM 973 C CA . PRO A 1 127 ? -3.340 -1.533 -21.325 1.00 95.06 127 PRO A CA 1
ATOM 974 C C . PRO A 1 127 ? -3.671 -1.621 -19.827 1.00 95.06 127 PRO A C 1
ATOM 976 O O . PRO A 1 127 ? -4.848 -1.621 -19.465 1.00 95.06 127 PRO A O 1
ATOM 979 N N . MET A 1 128 ? -2.663 -1.683 -18.957 1.00 97.62 128 MET A N 1
ATOM 980 C CA . MET A 1 128 ? -2.817 -1.945 -17.525 1.00 97.62 128 MET A CA 1
ATOM 981 C C . MET A 1 128 ? -2.333 -0.769 -16.677 1.00 97.62 128 MET A C 1
ATOM 983 O O . MET A 1 128 ? -1.491 0.015 -17.119 1.00 97.62 128 MET A O 1
ATOM 987 N N . THR A 1 129 ? -2.847 -0.647 -15.455 1.00 98.31 129 THR A N 1
ATOM 988 C CA . THR A 1 129 ? -2.286 0.278 -14.462 1.00 98.31 129 THR A CA 1
ATOM 989 C C . THR A 1 129 ? -0.976 -0.259 -13.886 1.00 98.31 129 THR A C 1
ATOM 991 O O . THR A 1 129 ? -0.682 -1.454 -13.991 1.00 98.31 129 THR A O 1
ATOM 994 N N . VAL A 1 130 ? -0.190 0.611 -13.253 1.00 98.31 130 VAL A N 1
ATOM 995 C CA . VAL A 1 130 ? 1.014 0.218 -12.505 1.00 98.31 130 VAL A CA 1
ATOM 996 C C . VAL A 1 130 ? 0.684 -0.871 -11.486 1.00 98.31 130 VAL A C 1
ATOM 998 O O . VAL A 1 130 ? 1.332 -1.916 -11.487 1.00 98.31 130 VAL A O 1
ATOM 1001 N N . LEU A 1 131 ? -0.370 -0.692 -10.684 1.00 97.75 131 LEU A N 1
ATOM 1002 C CA . LEU A 1 131 ? -0.784 -1.690 -9.694 1.00 97.75 131 LEU A CA 1
ATOM 1003 C C . LEU A 1 131 ? -1.100 -3.049 -10.323 1.00 97.75 131 LEU A C 1
ATOM 1005 O O . LEU A 1 131 ? -0.742 -4.093 -9.781 1.00 97.75 131 LEU A O 1
ATOM 1009 N N . GLN A 1 132 ? -1.757 -3.058 -11.480 1.00 98.06 132 GLN A N 1
ATOM 1010 C CA . GLN A 1 132 ? -2.071 -4.303 -12.172 1.00 98.06 132 GLN A CA 1
ATOM 1011 C C . GLN A 1 132 ? -0.803 -5.010 -12.679 1.00 98.06 132 GLN A C 1
ATOM 1013 O O . GLN A 1 132 ? -0.735 -6.237 -12.613 1.00 98.06 132 GLN A O 1
ATOM 1018 N N . HIS A 1 133 ? 0.206 -4.271 -13.153 1.00 97.94 133 HIS A N 1
ATOM 1019 C CA . HIS A 1 133 ? 1.509 -4.845 -13.519 1.00 97.94 133 HIS A CA 1
ATOM 1020 C C . HIS A 1 133 ? 2.231 -5.437 -12.309 1.00 97.94 133 HIS A C 1
ATOM 1022 O O . HIS A 1 133 ? 2.703 -6.573 -12.373 1.00 97.94 133 HIS A O 1
ATOM 1028 N N . LEU A 1 134 ? 2.252 -4.713 -11.187 1.00 96.94 134 LEU A N 1
ATOM 1029 C CA . LEU A 1 134 ? 2.849 -5.182 -9.932 1.00 96.94 134 LEU A CA 1
ATOM 1030 C C . LEU A 1 134 ? 2.177 -6.471 -9.437 1.00 96.94 134 LEU A C 1
ATOM 1032 O O . LEU A 1 134 ? 2.856 -7.438 -9.099 1.00 96.94 134 LEU A O 1
ATOM 1036 N N . ARG A 1 135 ? 0.841 -6.546 -9.494 1.00 95.12 135 ARG A N 1
ATOM 1037 C CA . ARG A 1 135 ? 0.078 -7.759 -9.143 1.00 95.12 135 ARG A CA 1
ATOM 1038 C C . ARG A 1 135 ? 0.358 -8.948 -10.068 1.00 95.12 135 ARG A C 1
ATOM 1040 O O . ARG A 1 135 ? 0.154 -10.083 -9.654 1.00 95.12 135 ARG A O 1
ATOM 1047 N N . ARG A 1 136 ? 0.831 -8.708 -11.296 1.00 96.56 136 ARG A N 1
ATOM 1048 C CA . ARG A 1 136 ? 1.291 -9.753 -12.230 1.00 96.56 136 ARG A CA 1
ATOM 1049 C C . ARG A 1 136 ? 2.782 -10.085 -12.098 1.00 96.56 136 ARG A C 1
ATOM 1051 O O . ARG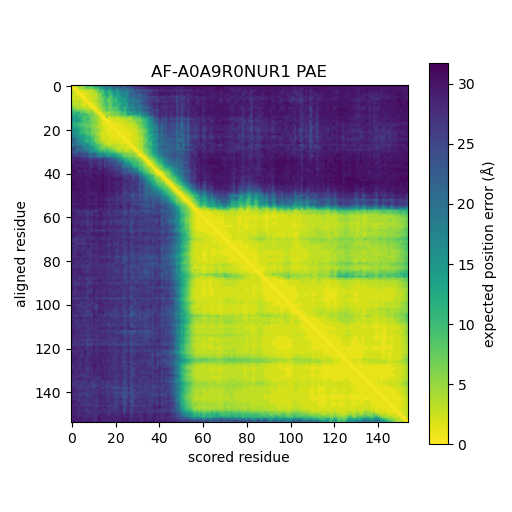 A 1 136 ? 3.286 -10.873 -12.890 1.00 96.56 136 ARG A O 1
ATOM 1058 N N . GLY A 1 137 ? 3.479 -9.501 -11.125 1.00 96.06 137 GLY A N 1
ATOM 1059 C CA . GLY A 1 137 ? 4.890 -9.781 -10.857 1.00 96.06 137 GLY A CA 1
ATOM 1060 C C . GLY A 1 137 ? 5.874 -8.924 -11.651 1.00 96.06 137 GLY A C 1
ATOM 1061 O O . GLY A 1 137 ? 7.053 -9.257 -11.718 1.00 96.06 137 GLY A O 1
ATOM 1062 N N . SER A 1 138 ? 5.429 -7.818 -12.257 1.00 96.62 138 SER A N 1
ATOM 1063 C CA . SER A 1 138 ? 6.375 -6.849 -12.821 1.00 96.62 138 SER A CA 1
ATOM 1064 C C . SER A 1 138 ? 7.202 -6.193 -11.717 1.00 96.62 138 SER A C 1
ATOM 1066 O O . SER A 1 138 ? 6.681 -5.860 -10.653 1.00 96.62 138 SER A O 1
ATOM 1068 N N . ALA A 1 139 ? 8.489 -5.973 -11.988 1.00 97.12 139 ALA A N 1
ATOM 1069 C CA . ALA A 1 139 ? 9.396 -5.351 -11.032 1.00 97.12 139 ALA A CA 1
ATOM 1070 C C . ALA A 1 139 ? 9.024 -3.870 -10.781 1.00 97.12 139 ALA A C 1
ATOM 1072 O O . ALA A 1 139 ? 8.807 -3.133 -11.749 1.00 97.12 139 ALA A O 1
ATOM 1073 N N . PRO A 1 140 ? 9.036 -3.380 -9.525 1.00 97.56 140 PRO A N 1
ATOM 1074 C CA . PRO A 1 140 ? 8.748 -1.975 -9.216 1.00 97.56 140 PRO A CA 1
ATOM 1075 C C . PRO A 1 140 ? 9.650 -0.982 -9.961 1.00 97.56 140 PRO A C 1
ATOM 1077 O O . PRO A 1 140 ? 9.160 -0.027 -10.564 1.00 97.56 140 PRO A O 1
ATOM 1080 N N . ALA A 1 141 ? 10.955 -1.265 -10.033 1.00 97.00 141 ALA A N 1
ATOM 1081 C CA . ALA A 1 141 ? 11.917 -0.438 -10.765 1.00 97.00 141 ALA A CA 1
ATOM 1082 C C . ALA A 1 141 ? 11.598 -0.336 -12.270 1.00 97.00 141 ALA A C 1
ATOM 1084 O O . ALA A 1 141 ? 11.820 0.705 -12.891 1.00 97.00 141 ALA A O 1
ATOM 1085 N N . TRP A 1 142 ? 11.028 -1.392 -12.866 1.00 97.44 142 TRP A N 1
ATOM 1086 C CA . TRP A 1 142 ? 10.571 -1.354 -14.255 1.00 97.44 142 TRP A CA 1
ATOM 1087 C C . TRP A 1 142 ? 9.376 -0.408 -14.423 1.00 97.44 142 TRP A C 1
ATOM 1089 O O . TRP A 1 142 ? 9.372 0.404 -15.353 1.00 97.44 142 TRP A O 1
ATOM 1099 N N . CYS A 1 143 ? 8.398 -0.458 -13.509 1.00 98.00 143 CYS A N 1
ATOM 1100 C CA . CYS A 1 143 ? 7.251 0.454 -13.518 1.00 98.00 143 CYS A CA 1
ATOM 1101 C C . CYS A 1 143 ? 7.716 1.915 -13.437 1.00 98.00 143 CYS A C 1
ATOM 1103 O O . CYS A 1 143 ? 7.324 2.730 -14.274 1.00 98.00 143 CYS A O 1
ATOM 1105 N N . VAL A 1 144 ? 8.616 2.225 -12.499 1.00 98.12 144 VAL A N 1
ATOM 1106 C CA . VAL A 1 144 ? 9.198 3.567 -12.319 1.00 98.12 144 VAL A CA 1
ATOM 1107 C C . VAL A 1 144 ? 9.920 4.036 -13.581 1.00 98.12 144 VAL A C 1
ATOM 1109 O O . VAL A 1 144 ? 9.639 5.120 -14.098 1.00 98.12 144 VAL A O 1
ATOM 1112 N N . ALA A 1 145 ? 10.788 3.198 -14.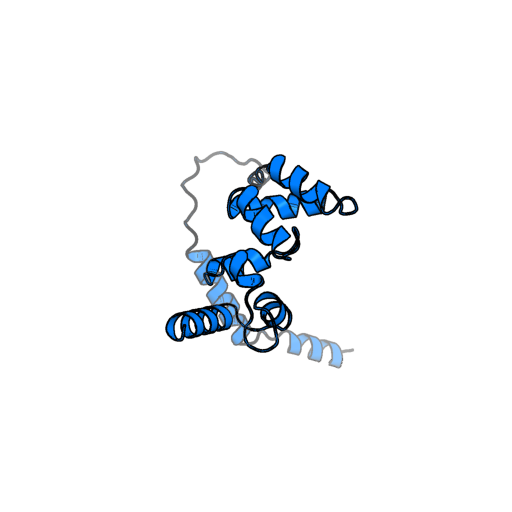155 1.00 97.19 145 ALA A N 1
ATOM 1113 C CA . ALA A 1 145 ? 11.494 3.530 -15.389 1.00 97.19 145 ALA A CA 1
ATOM 1114 C C . ALA A 1 145 ? 10.531 3.801 -16.560 1.00 97.19 145 ALA A C 1
ATOM 1116 O O . ALA A 1 145 ? 10.797 4.662 -17.407 1.00 97.19 145 ALA A O 1
ATOM 1117 N N . ARG A 1 146 ? 9.399 3.088 -16.628 1.00 96.88 146 ARG A N 1
ATOM 1118 C CA . ARG A 1 146 ? 8.386 3.290 -17.670 1.00 96.88 146 ARG A CA 1
ATOM 1119 C C . ARG A 1 146 ? 7.610 4.594 -17.474 1.00 96.88 146 ARG A C 1
ATOM 1121 O O . ARG A 1 146 ? 7.409 5.303 -18.461 1.00 96.88 146 ARG A O 1
ATOM 1128 N N . LEU A 1 147 ? 7.237 4.930 -16.238 1.00 97.00 147 LEU A N 1
ATOM 1129 C CA . LEU A 1 147 ? 6.582 6.199 -15.894 1.00 97.00 147 LEU A CA 1
ATOM 1130 C C . LEU A 1 147 ? 7.478 7.400 -16.216 1.00 97.00 147 LEU A C 1
ATOM 1132 O O . LEU A 1 147 ? 7.021 8.355 -16.846 1.00 97.00 147 LEU A O 1
ATOM 1136 N N . ALA A 1 148 ? 8.765 7.324 -15.865 1.00 95.25 148 ALA A N 1
ATOM 1137 C CA . ALA A 1 148 ? 9.738 8.375 -16.158 1.00 95.25 148 ALA A CA 1
ATOM 1138 C C . ALA A 1 148 ? 9.908 8.605 -17.670 1.00 95.25 148 ALA A C 1
ATOM 1140 O O . ALA A 1 148 ? 10.058 9.737 -18.125 1.00 95.25 148 ALA A O 1
ATOM 1141 N N . ARG A 1 149 ? 9.852 7.537 -18.480 1.00 94.06 149 ARG A N 1
ATOM 1142 C CA . ARG A 1 149 ? 9.875 7.657 -19.948 1.00 94.06 149 ARG A CA 1
ATOM 1143 C C . ARG A 1 149 ? 8.607 8.312 -20.496 1.00 94.06 149 ARG A C 1
ATOM 1145 O O . ARG A 1 149 ? 8.726 9.124 -21.401 1.00 94.06 149 ARG A O 1
ATOM 1152 N N . GLN A 1 150 ? 7.427 7.994 -19.957 1.00 92.62 150 GLN A N 1
ATOM 1153 C CA . GLN A 1 150 ? 6.174 8.637 -20.378 1.00 92.62 150 GLN A CA 1
ATOM 1154 C C . GLN A 1 150 ? 6.170 10.142 -20.085 1.00 92.62 150 GLN A C 1
ATOM 1156 O O . GLN A 1 150 ? 5.736 10.909 -20.932 1.00 92.62 150 GLN A O 1
ATOM 1161 N N . GLN A 1 151 ? 6.696 10.566 -18.932 1.00 88.25 151 GLN A N 1
ATOM 1162 C CA . GLN A 1 151 ? 6.786 11.990 -18.574 1.00 88.25 151 GLN A CA 1
ATOM 1163 C C . GLN A 1 151 ? 7.711 12.787 -19.500 1.00 88.25 151 GLN A C 1
ATOM 1165 O O . GLN A 1 151 ? 7.466 13.960 -19.725 1.00 88.25 151 GLN A O 1
ATOM 1170 N N . LYS A 1 152 ? 8.757 12.162 -20.055 1.00 86.06 152 LYS A N 1
ATOM 1171 C 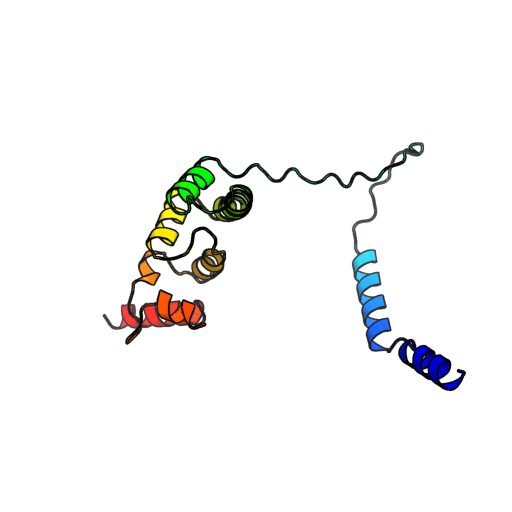CA . LYS A 1 152 ? 9.662 12.811 -21.022 1.00 86.06 152 LYS A CA 1
ATOM 1172 C C . LYS A 1 152 ? 9.082 12.923 -22.433 1.00 86.06 152 LYS A C 1
ATOM 1174 O O . LYS A 1 152 ? 9.665 13.607 -23.265 1.00 86.06 152 LYS A O 1
ATOM 1179 N N . SER A 1 153 ? 8.022 12.176 -22.733 1.00 76.62 153 SER A N 1
ATOM 1180 C CA . SER A 1 153 ? 7.372 12.156 -24.049 1.00 76.62 153 SER A CA 1
ATOM 1181 C C . SER A 1 153 ? 6.060 12.944 -24.088 1.00 76.62 153 SER A C 1
ATOM 1183 O O . SER A 1 153 ? 5.451 13.009 -25.153 1.00 76.62 153 SER A O 1
ATOM 1185 N N . ALA A 1 154 ? 5.621 13.474 -22.944 1.00 65.56 154 ALA A N 1
ATOM 1186 C CA . ALA A 1 154 ? 4.493 14.391 -22.813 1.00 65.56 154 ALA A CA 1
ATOM 1187 C C . ALA A 1 154 ? 4.993 15.837 -22.901 1.00 65.56 154 ALA A C 1
ATOM 1189 O O . ALA A 1 154 ? 4.247 16.663 -23.466 1.00 65.56 154 ALA A O 1
#

Secondary structure (DSSP, 8-state):
-HHHHHHHHHTTS--HHHHHHHHHHHHHHHTSPP---PPTT----------PPPPPPPHHHHHHHHHH-TTS-HHHHHHHHHHHTTT--HHHHHHHHHTT--TT-THHHHHHHTT--GGGGGSEETTEEHHHHHHTT--HHHHHHHHHHHHH--

Radius of gyration: 25.65 Å; Cα contacts (8 Å, |Δi|>4): 89; chains: 1; bounding box: 48×70×66 Å

Organism: Amycolatopsis mediterranei (strain S699) (NCBI:txid713604)

pLDDT: mean 80.74, std 18.08, range [39.75, 98.31]

Mean predicted aligned error: 15.75 Å